Protein AF-A0AA37WVF9-F1 (afdb_monomer)

Structure (mmCIF, N/CA/C/O backbone):
data_AF-A0AA37WVF9-F1
#
_entry.id   AF-A0AA37WVF9-F1
#
loop_
_atom_site.group_PDB
_atom_site.id
_atom_site.type_symbol
_atom_site.label_atom_id
_atom_site.label_alt_id
_atom_site.label_comp_id
_atom_site.label_asym_id
_atom_site.label_entity_id
_atom_site.label_seq_id
_atom_site.pdbx_PDB_ins_code
_atom_site.Cartn_x
_atom_site.Cartn_y
_atom_site.Cartn_z
_atom_site.occupancy
_atom_site.B_iso_or_equiv
_atom_site.auth_seq_id
_atom_site.auth_comp_id
_atom_site.auth_asym_id
_atom_site.auth_atom_id
_atom_site.pdbx_PDB_model_num
ATOM 1 N N . MET A 1 1 ? 25.352 -48.822 4.981 1.00 40.19 1 MET A N 1
ATOM 2 C CA . MET A 1 1 ? 25.503 -47.671 4.063 1.00 40.19 1 MET A CA 1
ATOM 3 C C . MET A 1 1 ? 24.574 -46.568 4.542 1.00 40.19 1 MET A C 1
ATOM 5 O O . MET A 1 1 ? 23.382 -46.811 4.653 1.00 40.19 1 MET A O 1
ATOM 9 N N . ARG A 1 2 ? 25.125 -45.420 4.955 1.00 40.97 2 ARG A N 1
ATOM 10 C CA . ARG A 1 2 ? 24.356 -44.267 5.451 1.00 40.97 2 ARG A CA 1
ATOM 11 C C . ARG A 1 2 ? 23.764 -43.515 4.259 1.00 40.97 2 ARG A C 1
ATOM 13 O O . ARG A 1 2 ? 24.506 -43.124 3.364 1.00 40.97 2 ARG A O 1
ATOM 20 N N . LEU A 1 3 ? 22.448 -43.339 4.262 1.00 45.69 3 LEU A N 1
ATOM 21 C CA . LEU A 1 3 ? 21.698 -42.590 3.259 1.00 45.69 3 LEU A CA 1
ATOM 22 C C . LEU A 1 3 ? 21.791 -41.103 3.634 1.00 45.69 3 LEU A C 1
ATOM 24 O O . LEU A 1 3 ? 21.137 -40.648 4.568 1.00 45.69 3 LEU A O 1
ATOM 28 N N . VAL A 1 4 ? 22.697 -40.374 2.983 1.00 51.94 4 VAL A N 1
ATOM 29 C CA . VAL A 1 4 ? 22.854 -38.925 3.161 1.00 51.94 4 VAL A CA 1
ATOM 30 C C . VAL A 1 4 ? 21.801 -38.246 2.290 1.00 51.94 4 VAL A C 1
ATOM 32 O O . VAL A 1 4 ? 21.965 -38.139 1.080 1.00 51.94 4 VAL A O 1
ATOM 35 N N . ILE A 1 5 ? 20.688 -37.841 2.903 1.00 62.59 5 ILE A N 1
ATOM 36 C CA . ILE A 1 5 ? 19.663 -37.022 2.252 1.00 62.59 5 ILE A CA 1
ATOM 37 C C . ILE A 1 5 ? 20.197 -35.589 2.206 1.00 62.59 5 ILE A C 1
ATOM 39 O O . ILE A 1 5 ? 20.355 -34.932 3.233 1.00 62.59 5 ILE A O 1
ATOM 43 N N . THR A 1 6 ? 20.518 -35.124 1.005 1.00 53.84 6 THR A N 1
ATOM 44 C CA . THR A 1 6 ? 20.925 -33.749 0.721 1.00 53.84 6 THR A CA 1
ATOM 45 C C . THR A 1 6 ? 19.754 -32.801 0.963 1.00 53.84 6 THR A C 1
ATOM 47 O O . THR A 1 6 ? 18.806 -32.763 0.181 1.00 53.84 6 THR A O 1
ATOM 50 N N . VAL A 1 7 ? 19.823 -32.022 2.042 1.00 57.03 7 VAL A N 1
ATOM 51 C CA . VAL A 1 7 ? 18.958 -30.856 2.253 1.00 57.03 7 VAL A CA 1
ATOM 52 C C . VAL A 1 7 ? 19.439 -29.761 1.303 1.00 57.03 7 VAL A C 1
ATOM 54 O O . VAL A 1 7 ? 20.442 -29.099 1.560 1.00 57.03 7 VAL A O 1
ATOM 57 N N . ALA A 1 8 ? 18.758 -29.609 0.168 1.00 58.06 8 ALA A N 1
ATOM 58 C CA . ALA A 1 8 ? 18.957 -28.474 -0.721 1.00 58.06 8 ALA A CA 1
ATOM 59 C C . ALA A 1 8 ? 18.494 -27.204 0.007 1.00 58.06 8 ALA A C 1
ATOM 61 O O . ALA A 1 8 ? 17.303 -27.000 0.243 1.00 58.06 8 ALA A O 1
ATOM 62 N N . ALA A 1 9 ? 19.454 -26.378 0.417 1.00 57.41 9 ALA A N 1
ATOM 63 C CA . ALA A 1 9 ? 19.200 -25.090 1.035 1.00 57.41 9 ALA A CA 1
ATOM 64 C C . ALA A 1 9 ? 18.523 -24.153 0.019 1.00 57.41 9 ALA A C 1
ATOM 66 O O . ALA A 1 9 ? 19.165 -23.695 -0.926 1.00 57.41 9 ALA A O 1
ATOM 67 N N . LEU A 1 10 ? 17.238 -23.839 0.225 1.00 55.16 10 LEU A N 1
ATOM 68 C CA . LEU A 1 10 ? 16.629 -22.641 -0.355 1.00 55.16 10 LEU A CA 1
ATOM 69 C C . LEU A 1 10 ? 17.267 -21.424 0.325 1.00 55.16 10 LEU A C 1
ATOM 71 O O . LEU A 1 10 ? 16.796 -20.943 1.354 1.00 55.16 10 LEU A O 1
ATOM 75 N N . VAL A 1 11 ? 18.364 -20.931 -0.242 1.00 57.28 11 VAL A N 1
ATOM 76 C CA . VAL A 1 11 ? 18.855 -19.590 0.069 1.00 57.28 11 VAL A CA 1
ATOM 77 C C . VAL A 1 11 ? 17.954 -18.624 -0.689 1.00 57.28 11 VAL A C 1
ATOM 79 O O . VAL A 1 11 ? 18.158 -18.358 -1.870 1.00 57.28 11 VAL A O 1
ATOM 82 N N . ALA A 1 12 ? 16.907 -18.137 -0.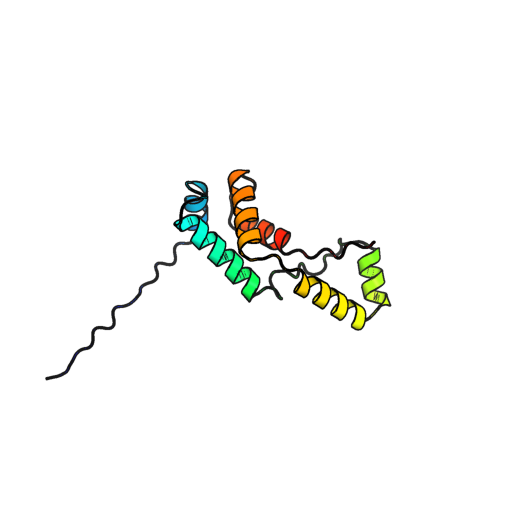027 1.00 57.66 12 ALA A N 1
ATOM 83 C CA . ALA A 1 12 ? 16.149 -17.002 -0.525 1.00 57.66 12 ALA A CA 1
ATOM 84 C C . ALA A 1 12 ? 17.078 -15.781 -0.493 1.00 57.66 12 ALA A C 1
ATOM 86 O O . ALA A 1 12 ? 17.367 -15.249 0.580 1.00 57.66 12 ALA A O 1
ATOM 87 N N . LEU A 1 13 ? 17.595 -15.361 -1.652 1.00 56.81 13 LEU A N 1
ATOM 88 C CA . LEU A 1 13 ? 18.284 -14.080 -1.769 1.00 56.81 13 LEU A CA 1
ATOM 89 C C . LEU A 1 13 ? 17.262 -12.978 -1.479 1.00 56.81 13 LEU A C 1
ATOM 91 O O . LEU A 1 13 ? 16.462 -12.611 -2.337 1.00 56.81 13 LEU A O 1
ATOM 95 N N . SER A 1 14 ? 17.267 -12.458 -0.254 1.00 54.44 14 SER A N 1
ATOM 96 C CA . SER A 1 14 ? 16.515 -11.259 0.089 1.00 54.44 14 SER A CA 1
ATOM 97 C C . SER A 1 14 ? 17.227 -10.061 -0.535 1.00 54.44 14 SER A C 1
ATOM 99 O O . SER A 1 14 ? 18.139 -9.488 0.066 1.00 54.44 14 SER A O 1
ATOM 101 N N . ALA A 1 15 ? 16.852 -9.709 -1.766 1.00 61.59 15 ALA A N 1
ATOM 102 C CA . ALA A 1 15 ? 17.246 -8.432 -2.346 1.00 61.59 15 ALA A CA 1
ATOM 103 C C . ALA A 1 15 ? 16.761 -7.293 -1.426 1.00 61.59 15 ALA A C 1
ATOM 105 O O . ALA A 1 15 ? 15.673 -7.400 -0.848 1.00 61.59 15 ALA A O 1
ATOM 106 N N . PRO A 1 16 ? 17.542 -6.210 -1.257 1.00 66.44 16 PRO A N 1
ATOM 107 C CA . PRO A 1 16 ? 17.081 -5.069 -0.482 1.00 66.44 16 PRO A CA 1
ATOM 108 C C . PRO A 1 16 ? 15.808 -4.518 -1.130 1.00 66.44 16 PRO A C 1
ATOM 110 O O . PRO A 1 16 ? 15.750 -4.354 -2.349 1.00 66.44 16 PRO A O 1
ATOM 113 N N . ALA A 1 17 ? 14.790 -4.227 -0.318 1.00 68.62 17 ALA A N 1
ATOM 114 C CA . ALA A 1 17 ? 13.465 -3.817 -0.793 1.00 68.62 17 ALA A CA 1
ATOM 115 C C . ALA A 1 17 ? 13.514 -2.616 -1.762 1.00 68.62 17 ALA A C 1
ATOM 117 O O . ALA A 1 17 ? 12.730 -2.535 -2.703 1.00 68.62 17 ALA A O 1
ATOM 118 N N . GLN A 1 18 ? 14.510 -1.741 -1.594 1.00 67.50 18 GLN A N 1
ATOM 119 C CA . GLN A 1 18 ? 14.754 -0.599 -2.471 1.00 67.50 18 GLN A CA 1
ATOM 120 C C . GLN A 1 18 ? 15.251 -0.987 -3.874 1.00 67.50 18 GLN A C 1
ATOM 122 O O . GLN A 1 18 ? 14.860 -0.354 -4.849 1.00 67.50 18 GLN A O 1
ATOM 127 N N . ALA A 1 19 ? 16.057 -2.046 -4.003 1.00 72.56 19 ALA A N 1
ATOM 128 C CA . ALA A 1 19 ? 16.466 -2.561 -5.312 1.00 72.56 19 ALA A CA 1
ATOM 129 C C . ALA A 1 19 ? 15.295 -3.230 -6.045 1.00 72.56 19 ALA A C 1
ATOM 131 O O . ALA A 1 19 ? 15.208 -3.159 -7.266 1.00 72.56 19 ALA A O 1
ATOM 132 N N . GLN A 1 20 ? 14.368 -3.841 -5.303 1.00 77.44 20 GLN A N 1
ATOM 133 C CA . GLN A 1 20 ? 13.173 -4.441 -5.893 1.00 77.44 20 GLN A CA 1
ATOM 134 C C . GLN A 1 20 ? 12.227 -3.382 -6.463 1.00 77.44 20 GLN A C 1
ATOM 136 O O . GLN A 1 20 ? 11.722 -3.577 -7.561 1.00 77.44 20 GLN A O 1
ATOM 141 N N . LEU A 1 21 ? 12.040 -2.248 -5.776 1.00 81.75 21 LEU A N 1
ATOM 142 C CA . LEU A 1 21 ? 11.220 -1.148 -6.294 1.00 81.75 21 LEU A CA 1
ATOM 143 C C . LEU A 1 21 ? 11.835 -0.493 -7.541 1.00 81.75 21 LEU A C 1
ATOM 145 O O . LEU A 1 21 ? 11.106 -0.171 -8.474 1.00 81.75 21 LEU A O 1
ATOM 149 N N . LEU A 1 22 ? 13.164 -0.341 -7.577 1.00 81.12 22 LEU A N 1
ATOM 150 C CA . LEU A 1 22 ? 13.877 0.168 -8.755 1.00 81.12 22 LEU A CA 1
ATOM 151 C C . LEU A 1 22 ? 13.688 -0.740 -9.978 1.00 81.12 22 LEU A C 1
ATOM 153 O O . LEU A 1 22 ? 13.415 -0.243 -11.059 1.00 81.12 22 LEU A O 1
ATOM 157 N N . HIS A 1 23 ? 13.751 -2.062 -9.810 1.00 80.94 23 HIS A N 1
ATOM 158 C CA . HIS A 1 23 ? 13.414 -2.987 -10.898 1.00 80.94 23 HIS A CA 1
ATOM 159 C C . HIS A 1 23 ? 11.914 -3.004 -11.225 1.00 80.94 23 HIS A C 1
ATOM 161 O O . HIS A 1 23 ? 11.528 -3.223 -12.370 1.00 80.94 23 HIS A O 1
ATOM 167 N N . CYS A 1 24 ? 11.054 -2.750 -10.236 1.00 84.94 24 CYS A N 1
ATOM 168 C CA . CYS A 1 24 ? 9.610 -2.639 -10.436 1.00 84.94 24 CYS A CA 1
ATOM 169 C C . CYS A 1 24 ? 9.260 -1.474 -11.372 1.00 84.94 24 CYS A C 1
ATOM 171 O O . CYS A 1 24 ? 8.373 -1.604 -12.206 1.00 84.94 24 CYS A O 1
ATOM 173 N N . SER A 1 25 ? 9.949 -0.335 -11.248 1.00 83.44 25 SER A N 1
ATOM 174 C CA . 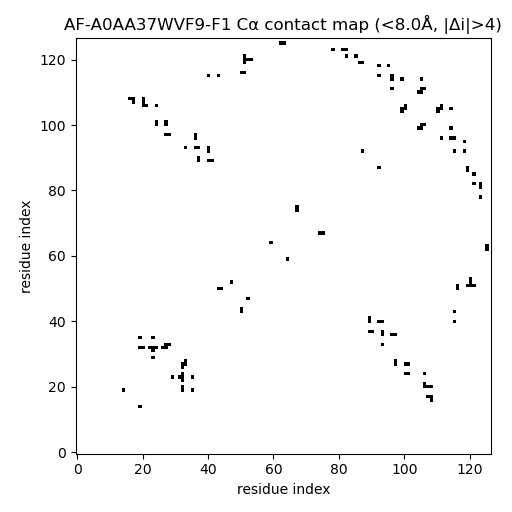SER A 1 25 ? 9.672 0.849 -12.068 1.00 83.44 25 SER A CA 1
ATOM 175 C C . SER A 1 25 ? 10.158 0.723 -13.518 1.00 83.44 25 SER A C 1
ATOM 177 O O . SER A 1 25 ? 9.676 1.466 -14.373 1.00 83.44 25 SER A O 1
ATOM 179 N N . GLU A 1 26 ? 11.051 -0.229 -13.817 1.00 87.62 26 GLU A N 1
ATOM 180 C CA . GLU A 1 26 ? 11.496 -0.552 -15.182 1.00 87.62 26 GLU A CA 1
ATOM 181 C C . GLU A 1 26 ? 10.421 -1.311 -15.978 1.00 87.62 26 GLU A C 1
ATOM 183 O O . GLU A 1 26 ? 10.185 -0.998 -17.145 1.00 87.62 26 GLU A O 1
ATOM 188 N N . ASP A 1 27 ? 9.743 -2.278 -15.347 1.00 90.44 27 ASP A N 1
ATOM 189 C CA . ASP A 1 27 ? 8.626 -3.029 -15.933 1.00 90.44 27 ASP A CA 1
ATOM 190 C C . ASP A 1 27 ? 7.524 -3.290 -14.893 1.00 90.44 27 ASP A C 1
ATOM 192 O O . ASP A 1 27 ? 7.447 -4.352 -14.267 1.00 90.44 27 ASP A O 1
ATOM 196 N N . VAL A 1 28 ? 6.635 -2.304 -14.731 1.00 89.81 28 VAL A N 1
ATOM 197 C CA . VAL A 1 28 ? 5.589 -2.323 -13.691 1.00 89.81 28 VAL A CA 1
ATOM 198 C C . VAL A 1 28 ? 4.574 -3.457 -13.898 1.00 89.81 28 VAL A C 1
ATOM 200 O O . VAL A 1 28 ? 4.002 -3.991 -12.946 1.00 89.81 28 VAL A O 1
ATOM 203 N N . LYS A 1 29 ? 4.344 -3.853 -15.156 1.00 89.69 29 LYS A N 1
ATOM 204 C CA . LYS A 1 29 ? 3.420 -4.943 -15.514 1.00 89.69 29 LYS A CA 1
ATOM 205 C C . LYS A 1 29 ? 4.116 -6.303 -15.593 1.00 89.69 29 LYS A C 1
ATOM 207 O O . LYS A 1 29 ? 3.442 -7.317 -15.772 1.00 89.69 29 LYS A O 1
ATOM 212 N N . GLY A 1 30 ? 5.437 -6.333 -15.438 1.00 90.25 30 GLY A N 1
ATOM 213 C CA . GLY A 1 30 ? 6.225 -7.550 -15.383 1.00 90.25 30 GLY A CA 1
ATOM 214 C C . GLY A 1 30 ? 5.848 -8.415 -14.184 1.00 90.25 30 GLY A C 1
ATOM 215 O O . GLY A 1 30 ? 5.521 -7.921 -13.101 1.00 90.25 30 GLY A O 1
ATOM 216 N N . SER A 1 31 ? 5.944 -9.734 -14.355 1.00 89.38 31 SER A N 1
ATOM 217 C CA . SER A 1 31 ? 5.586 -10.711 -13.315 1.00 89.38 31 SER A CA 1
ATOM 218 C C . SER A 1 31 ? 6.370 -10.521 -12.013 1.00 89.38 31 SER A C 1
ATOM 220 O O . SER A 1 31 ? 5.843 -10.775 -10.93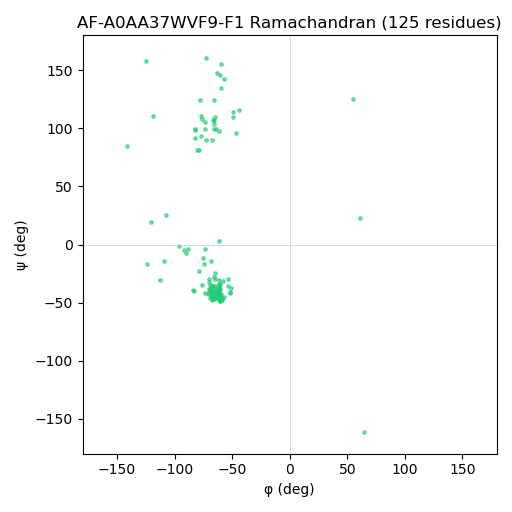3 1.00 89.38 31 SER A O 1
ATOM 222 N N . VAL A 1 32 ? 7.610 -10.034 -12.100 1.00 88.50 32 VAL A N 1
ATOM 223 C CA . VAL A 1 32 ? 8.463 -9.754 -10.937 1.00 88.50 32 VAL A CA 1
ATOM 224 C C . VAL A 1 32 ? 7.930 -8.570 -10.126 1.00 88.50 32 VAL A C 1
ATOM 226 O O . VAL A 1 32 ? 7.841 -8.667 -8.903 1.00 88.50 32 VAL A O 1
ATOM 229 N N . CYS A 1 33 ? 7.547 -7.475 -10.790 1.00 91.62 33 CYS A N 1
ATOM 230 C CA . CYS A 1 33 ? 6.996 -6.298 -10.118 1.00 91.62 33 CYS A CA 1
ATOM 231 C C . CYS A 1 33 ? 5.630 -6.611 -9.501 1.00 91.62 33 CYS A C 1
ATOM 233 O O . CYS A 1 33 ? 5.398 -6.311 -8.332 1.00 91.62 33 CYS A O 1
ATOM 235 N N . GLN A 1 34 ? 4.764 -7.306 -10.242 1.00 93.62 34 GLN A N 1
ATOM 236 C CA . GLN A 1 34 ? 3.454 -7.728 -9.747 1.00 93.62 34 GLN A CA 1
ATOM 237 C C . GLN A 1 34 ? 3.578 -8.620 -8.505 1.00 93.62 34 GLN A C 1
ATOM 239 O O . GLN A 1 34 ? 2.976 -8.314 -7.480 1.00 93.62 34 GLN A O 1
ATOM 244 N N . ALA A 1 35 ? 4.457 -9.629 -8.521 1.00 91.75 35 ALA A N 1
ATOM 245 C CA . ALA A 1 35 ? 4.702 -10.474 -7.349 1.00 91.75 35 ALA A CA 1
ATOM 246 C C . ALA A 1 35 ? 5.253 -9.684 -6.144 1.00 91.75 35 ALA A C 1
ATOM 248 O O . ALA A 1 35 ? 4.929 -9.977 -4.989 1.00 91.75 35 ALA A O 1
ATOM 249 N N . TYR A 1 36 ? 6.080 -8.663 -6.388 1.00 91.69 36 TYR A N 1
ATOM 250 C CA . TYR A 1 36 ? 6.564 -7.770 -5.337 1.00 91.69 36 TYR A CA 1
ATOM 251 C C . TYR A 1 36 ? 5.427 -6.924 -4.736 1.00 91.69 36 TYR A C 1
ATOM 253 O O . TYR A 1 36 ? 5.291 -6.879 -3.510 1.00 91.69 36 TYR A O 1
ATOM 261 N N . LEU A 1 37 ? 4.579 -6.307 -5.566 1.00 93.25 37 LEU A N 1
ATOM 262 C CA . LEU A 1 37 ? 3.422 -5.523 -5.116 1.00 93.25 37 LEU A CA 1
ATOM 263 C C . LEU A 1 37 ? 2.400 -6.393 -4.376 1.00 93.25 37 LEU A C 1
ATOM 265 O O . LEU A 1 37 ? 1.939 -6.011 -3.300 1.00 93.25 37 LEU A O 1
ATOM 269 N N . GLU A 1 38 ? 2.115 -7.590 -4.885 1.00 94.12 38 GLU A N 1
ATOM 270 C CA . GLU A 1 38 ? 1.291 -8.596 -4.212 1.00 94.12 38 GLU A CA 1
ATOM 271 C C . GLU A 1 38 ? 1.856 -8.944 -2.833 1.00 94.12 38 GLU A C 1
ATOM 273 O O . GLU A 1 38 ? 1.116 -8.962 -1.850 1.00 94.12 38 GLU A O 1
ATOM 278 N N . GLY A 1 39 ? 3.172 -9.150 -2.722 1.00 91.44 39 GLY A N 1
ATOM 279 C CA . GLY A 1 39 ? 3.839 -9.400 -1.445 1.00 91.44 39 GLY A CA 1
ATOM 280 C C . GLY A 1 39 ? 3.696 -8.238 -0.457 1.00 91.44 39 GLY A C 1
ATOM 281 O O . GLY 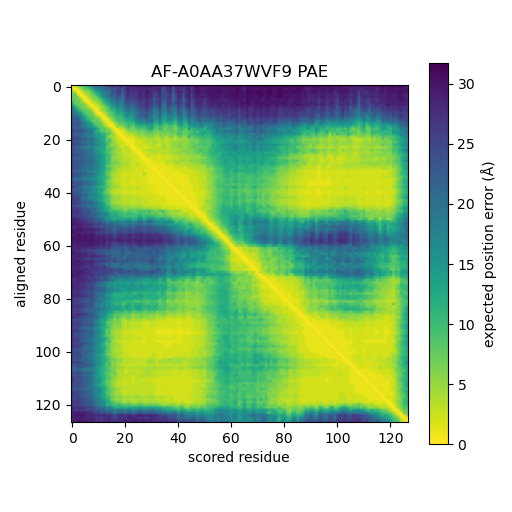A 1 39 ? 3.433 -8.458 0.730 1.00 91.44 39 GLY A O 1
ATOM 282 N N . LYS A 1 40 ? 3.810 -6.992 -0.931 1.00 92.50 40 LYS A N 1
ATOM 283 C CA . LYS A 1 40 ? 3.611 -5.786 -0.108 1.00 92.50 40 LYS A CA 1
ATOM 284 C C . LYS A 1 40 ? 2.171 -5.657 0.369 1.00 92.50 40 LYS A C 1
ATOM 286 O O . LYS A 1 40 ? 1.942 -5.444 1.561 1.00 92.50 40 LYS A O 1
ATOM 291 N N . VAL A 1 41 ? 1.211 -5.835 -0.534 1.00 93.06 41 VAL A N 1
ATOM 292 C CA . VAL A 1 41 ? -0.223 -5.811 -0.229 1.00 93.06 41 VAL A CA 1
ATOM 293 C C . VAL A 1 41 ? -0.579 -6.924 0.755 1.00 93.06 41 VAL A C 1
ATOM 295 O O . VAL A 1 41 ? -1.202 -6.654 1.781 1.00 93.06 41 VAL A O 1
ATOM 298 N N . ALA A 1 42 ? -0.127 -8.154 0.513 1.00 91.88 42 ALA A N 1
ATOM 299 C CA . ALA A 1 42 ? -0.356 -9.288 1.403 1.00 91.88 42 ALA A CA 1
ATOM 300 C C . ALA A 1 42 ? 0.229 -9.039 2.801 1.00 91.88 42 ALA A C 1
ATOM 302 O O . ALA A 1 42 ? -0.442 -9.286 3.805 1.00 91.88 42 ALA A O 1
ATOM 303 N N . GLY A 1 43 ? 1.441 -8.482 2.883 1.00 89.38 43 GLY A N 1
ATOM 304 C CA . GLY A 1 43 ? 2.052 -8.076 4.147 1.00 89.38 43 GLY A CA 1
ATOM 305 C C . GLY A 1 43 ? 1.234 -7.008 4.879 1.00 89.38 43 GLY A C 1
ATOM 306 O O . GLY A 1 43 ? 0.960 -7.142 6.073 1.00 89.38 43 GLY A O 1
ATOM 307 N N . ALA A 1 44 ? 0.786 -5.970 4.175 1.00 88.44 44 ALA A N 1
ATOM 308 C CA . ALA A 1 44 ? -0.037 -4.917 4.766 1.00 88.44 44 ALA A CA 1
ATOM 309 C C . ALA A 1 44 ? -1.392 -5.440 5.262 1.00 88.44 44 ALA A C 1
ATOM 311 O O . ALA A 1 44 ? -1.824 -5.069 6.354 1.00 88.44 44 ALA A O 1
ATOM 312 N N . LEU A 1 45 ? -2.032 -6.341 4.514 1.00 88.06 45 LEU A N 1
ATOM 313 C CA . LEU A 1 45 ? -3.288 -6.983 4.905 1.00 88.06 45 LEU A CA 1
ATOM 314 C C . LEU A 1 45 ? -3.109 -7.916 6.108 1.00 88.06 45 LEU A C 1
ATOM 316 O O . LEU A 1 45 ? -3.929 -7.886 7.028 1.00 88.06 45 LEU A O 1
ATOM 320 N N . ALA A 1 46 ? -2.017 -8.685 6.156 1.00 87.81 46 ALA A N 1
ATOM 321 C CA . ALA A 1 46 ? -1.684 -9.541 7.295 1.00 87.81 46 ALA A CA 1
ATOM 322 C C . ALA A 1 46 ? -1.494 -8.733 8.590 1.00 87.81 46 ALA A C 1
ATOM 324 O O . ALA A 1 46 ? -1.868 -9.182 9.673 1.00 87.81 46 ALA A O 1
ATOM 325 N N . TYR A 1 47 ? -0.971 -7.508 8.479 1.00 82.12 47 TYR A N 1
ATOM 326 C CA . TYR A 1 47 ? -0.775 -6.591 9.601 1.00 82.12 47 TYR A CA 1
ATOM 327 C C . TYR A 1 47 ? -1.761 -5.419 9.609 1.00 82.12 47 TYR A C 1
ATOM 329 O O . TYR A 1 47 ? -1.461 -4.383 10.207 1.00 82.12 47 TYR A O 1
ATOM 337 N N . LYS A 1 48 ? -2.949 -5.564 9.008 1.00 74.44 48 LYS A N 1
ATOM 338 C CA . LYS A 1 48 ? -3.919 -4.469 8.812 1.00 74.44 48 LYS A CA 1
ATOM 339 C C . LYS A 1 48 ? -4.236 -3.672 10.081 1.00 74.44 48 LYS A C 1
ATOM 341 O O . LYS A 1 48 ? -4.296 -2.445 10.044 1.00 74.44 48 LYS A O 1
ATOM 346 N N . ASP A 1 49 ? -4.319 -4.347 11.230 1.00 69.56 49 ASP A N 1
ATOM 347 C CA . ASP A 1 49 ? -4.617 -3.730 12.530 1.00 69.56 49 ASP A CA 1
ATOM 348 C C . ASP A 1 49 ? -3.498 -2.817 13.051 1.00 69.56 49 ASP A C 1
ATOM 350 O O . ASP A 1 49 ? -3.709 -2.066 14.008 1.00 69.56 49 ASP A O 1
ATOM 354 N N . LYS A 1 50 ? -2.304 -2.903 12.458 1.00 66.88 50 LYS A N 1
ATOM 355 C CA . LYS A 1 50 ? -1.126 -2.073 12.738 1.00 66.88 50 LYS A CA 1
ATOM 356 C C . LYS A 1 50 ? -0.772 -1.165 11.557 1.00 66.88 50 LYS A C 1
ATOM 358 O O . LYS A 1 50 ? -0.252 -0.079 11.783 1.00 66.88 50 LYS A O 1
ATOM 363 N N . PHE A 1 51 ? -1.060 -1.595 10.328 1.00 64.06 51 PHE A N 1
ATOM 364 C CA . PHE A 1 51 ? -0.684 -0.912 9.089 1.00 64.06 51 PHE A CA 1
ATOM 365 C C . PHE A 1 51 ? -1.664 0.210 8.710 1.00 64.06 51 PHE A C 1
ATOM 367 O O . PHE A 1 51 ? -1.224 1.286 8.319 1.00 64.06 51 PHE A O 1
ATOM 374 N N . GLY A 1 52 ? -2.975 -0.011 8.889 1.00 55.34 52 GLY A N 1
ATOM 375 C CA . GLY A 1 52 ? -4.041 0.953 8.561 1.00 55.34 52 GLY A CA 1
ATOM 376 C C . GLY A 1 52 ? -4.411 1.905 9.702 1.00 55.34 52 GLY A C 1
ATOM 377 O O . GLY A 1 52 ? -5.155 2.863 9.514 1.00 55.34 52 GLY A O 1
ATOM 378 N N . LYS A 1 53 ? -3.869 1.692 10.906 1.00 54.00 53 LYS A N 1
ATOM 379 C CA . LYS A 1 53 ? -3.973 2.681 11.978 1.00 54.00 53 LYS A CA 1
ATOM 380 C C . LYS A 1 53 ? -2.937 3.768 11.723 1.00 54.00 53 LYS A C 1
ATOM 382 O O . LYS A 1 53 ? -1.903 3.795 12.391 1.00 54.00 53 LYS A O 1
ATOM 387 N N . LYS A 1 54 ? -3.240 4.738 10.848 1.00 51.06 54 LYS A N 1
ATOM 388 C CA . LYS A 1 54 ? -2.798 6.101 11.169 1.00 51.06 54 LYS A CA 1
ATOM 389 C C . LYS A 1 54 ? -3.268 6.303 12.604 1.00 51.06 54 LYS A C 1
ATOM 391 O O . LYS A 1 54 ? -4.469 6.202 12.866 1.00 51.06 54 LYS A O 1
ATOM 396 N N . LYS A 1 55 ? -2.338 6.441 13.564 1.00 45.91 55 LYS A N 1
ATOM 397 C CA . LYS A 1 55 ? -2.693 6.954 14.895 1.00 45.91 55 LYS A CA 1
ATOM 398 C C . LYS A 1 55 ? -3.596 8.121 14.584 1.00 45.91 55 LYS A C 1
ATOM 400 O O . LYS A 1 55 ? -3.103 8.967 13.856 1.00 45.91 55 LYS A O 1
ATOM 405 N N . ALA A 1 56 ? -4.874 8.052 14.973 1.00 47.47 56 ALA A N 1
ATOM 406 C CA . ALA A 1 56 ? -5.887 9.022 14.582 1.00 47.47 56 ALA A CA 1
ATOM 407 C C . ALA A 1 56 ? -5.275 10.395 14.794 1.00 47.47 56 ALA A C 1
ATOM 409 O O . ALA A 1 56 ? -5.134 10.836 15.939 1.00 47.47 56 ALA A O 1
ATOM 410 N N . ASP A 1 57 ? -4.738 10.954 13.712 1.00 41.38 57 ASP A N 1
ATOM 411 C CA . ASP A 1 57 ? -3.783 12.020 13.894 1.00 41.38 57 ASP A CA 1
ATOM 412 C C . ASP A 1 57 ? -4.615 13.196 14.345 1.00 41.38 57 ASP A C 1
ATOM 414 O O . ASP A 1 57 ? -5.852 13.227 14.199 1.00 41.38 57 ASP A O 1
ATOM 418 N N . ALA A 1 58 ? -3.970 14.173 14.948 1.00 43.22 58 ALA A N 1
ATOM 419 C CA . ALA A 1 58 ? -4.694 15.290 15.495 1.00 43.22 58 ALA A CA 1
ATOM 420 C C . ALA A 1 58 ? -5.488 16.122 14.448 1.00 43.22 58 ALA A C 1
ATOM 422 O O . ALA A 1 58 ? -6.184 17.066 14.816 1.00 43.22 58 ALA A O 1
ATOM 423 N N . SER A 1 59 ? -5.477 15.696 13.179 1.00 44.75 59 SER A N 1
ATOM 424 C CA . SER A 1 59 ? -6.017 16.350 11.996 1.00 44.75 59 SER A CA 1
ATOM 425 C C . SER A 1 59 ? -7.267 15.728 11.353 1.00 44.75 59 SER A C 1
ATOM 427 O O . SER A 1 59 ? -7.886 16.413 10.544 1.00 44.75 59 SER A O 1
ATOM 429 N N . THR A 1 60 ? -7.696 14.494 11.668 1.00 52.81 60 THR A N 1
ATOM 430 C CA . THR A 1 60 ? -8.941 13.949 11.067 1.00 52.81 60 THR A CA 1
ATOM 431 C C . THR A 1 60 ? -10.167 14.482 11.803 1.00 52.81 60 THR A C 1
ATOM 433 O O . THR A 1 60 ? -10.705 13.845 12.699 1.00 52.81 60 THR A O 1
ATOM 436 N N . ASP A 1 61 ? -10.532 15.704 11.428 1.00 57.69 61 ASP A N 1
ATOM 437 C CA . ASP A 1 61 ? -11.764 16.441 11.701 1.00 57.69 61 ASP A CA 1
ATOM 438 C C . ASP A 1 61 ? -12.169 16.612 13.182 1.00 57.69 61 ASP A C 1
ATOM 440 O O . ASP A 1 61 ? -12.317 15.658 13.956 1.00 57.69 61 ASP A O 1
ATOM 444 N N . PHE A 1 62 ? -12.386 17.859 13.612 1.00 62.28 62 PHE A N 1
ATOM 445 C CA . PHE A 1 62 ? -12.793 18.175 14.992 1.00 62.28 62 PHE A CA 1
ATOM 446 C C . PHE A 1 62 ? -14.041 17.374 15.399 1.00 62.28 62 PHE A C 1
ATOM 448 O O . PHE A 1 62 ? -14.134 16.883 16.526 1.00 62.28 62 PHE A O 1
ATOM 455 N N . SER A 1 63 ? -14.940 17.156 14.439 1.00 61.72 63 SER A N 1
ATOM 456 C CA . SER A 1 63 ? -16.157 16.360 14.566 1.00 61.72 63 SER A CA 1
ATOM 457 C C . SER A 1 63 ? -15.879 14.902 14.929 1.00 61.72 63 SER A C 1
ATOM 459 O O . SER A 1 63 ? -16.450 14.403 15.894 1.00 61.72 63 SER A O 1
ATOM 461 N N . ASN A 1 64 ? -14.954 14.220 14.247 1.00 61.25 64 ASN A N 1
ATOM 462 C CA . ASN A 1 64 ? -14.629 12.816 14.535 1.00 61.25 64 ASN A CA 1
ATOM 463 C C . ASN A 1 64 ? -13.953 12.648 15.902 1.00 61.25 64 ASN A C 1
ATOM 465 O O . ASN A 1 64 ? -14.223 11.693 16.639 1.00 61.25 64 ASN A O 1
ATOM 469 N N . ARG A 1 65 ? -13.120 13.617 16.285 1.00 65.88 65 ARG A N 1
ATOM 470 C CA . ARG A 1 65 ? -12.470 13.663 17.599 1.00 65.88 65 ARG A CA 1
ATOM 471 C C . ARG A 1 65 ? -13.481 13.902 18.722 1.00 65.88 65 ARG A C 1
ATOM 473 O O . ARG A 1 65 ? -13.474 13.175 19.715 1.00 65.88 65 ARG A O 1
ATOM 480 N N . ALA A 1 66 ? -14.382 14.867 18.544 1.00 70.00 66 ALA A N 1
ATOM 481 C CA . ALA A 1 66 ? -15.454 15.164 19.489 1.00 70.00 66 ALA A CA 1
ATOM 482 C C . ALA A 1 66 ? -16.441 13.994 19.613 1.00 70.00 66 ALA A C 1
ATOM 484 O O . ALA A 1 66 ? -16.841 13.632 20.720 1.00 70.00 66 ALA A O 1
ATOM 485 N N . LEU A 1 67 ? -16.789 13.358 18.493 1.00 65.44 67 LEU A N 1
ATOM 486 C CA . LEU A 1 67 ? -17.672 12.199 18.450 1.00 65.44 67 LEU A CA 1
ATOM 487 C C . LEU A 1 67 ? -17.033 10.988 19.140 1.00 65.44 67 LEU A C 1
ATOM 489 O O . LEU A 1 67 ? -17.688 10.355 19.957 1.00 65.44 67 LEU A O 1
ATOM 493 N N . SER A 1 68 ? -15.742 10.714 18.923 1.00 66.19 68 SER A N 1
ATOM 494 C CA . SER A 1 68 ? -15.000 9.666 19.646 1.00 66.19 68 SER A CA 1
ATOM 495 C C . SER A 1 68 ? -14.960 9.909 21.161 1.00 66.19 68 SER A C 1
ATOM 497 O O . SER A 1 68 ? -15.092 8.965 21.944 1.00 66.19 68 SER A O 1
ATOM 49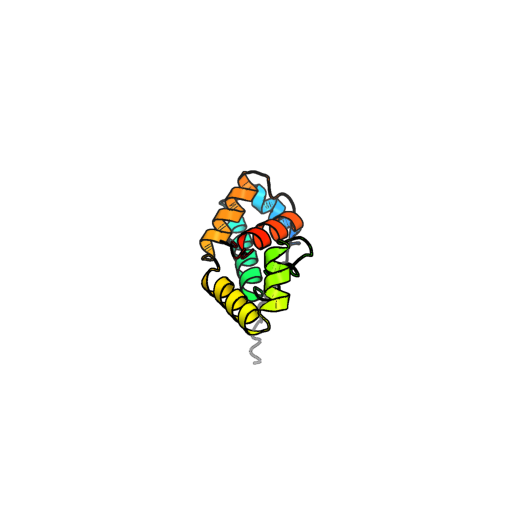9 N N . TYR A 1 69 ? -14.826 11.172 21.584 1.00 68.75 69 TYR A N 1
ATOM 500 C CA . TYR A 1 69 ? -14.822 11.549 23.000 1.00 68.75 69 TYR A CA 1
ATOM 501 C C . TYR A 1 69 ? -16.203 11.384 23.653 1.00 68.75 69 TYR A C 1
ATOM 503 O O . TYR A 1 69 ? -16.299 10.940 24.793 1.00 68.75 69 TYR A O 1
ATOM 511 N N . ARG A 1 70 ? -17.280 11.703 22.923 1.00 69.44 70 ARG A N 1
ATOM 512 C CA . ARG A 1 70 ? -18.665 11.640 23.426 1.00 69.44 70 ARG A CA 1
ATOM 513 C C . ARG A 1 70 ? -19.292 10.251 23.325 1.00 69.44 70 ARG A C 1
ATOM 515 O O . ARG A 1 70 ? -20.026 9.842 24.215 1.00 69.44 70 ARG A O 1
ATOM 522 N N . ALA A 1 71 ? -19.031 9.530 22.242 1.00 70.00 71 ALA A N 1
ATOM 523 C CA . ALA A 1 71 ? -19.748 8.305 21.896 1.00 70.00 71 ALA A CA 1
ATOM 524 C C . ALA A 1 71 ? -19.134 7.029 22.514 1.00 70.00 71 ALA A C 1
ATOM 526 O O . ALA A 1 71 ? -19.694 5.936 22.394 1.00 70.00 71 ALA A O 1
ATOM 527 N N . GLY A 1 72 ? -18.000 7.159 23.213 1.00 73.19 72 GLY A N 1
ATOM 528 C CA . GLY A 1 72 ? -17.408 6.095 24.022 1.00 73.19 72 GL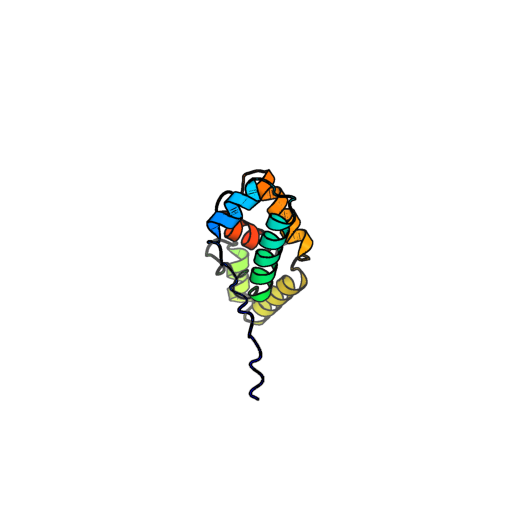Y A CA 1
ATOM 529 C C . GLY A 1 72 ? -16.938 4.871 23.223 1.00 73.19 72 GLY A C 1
ATOM 530 O O . GLY A 1 72 ? -16.718 4.913 22.011 1.00 73.19 72 GLY A O 1
ATOM 531 N N . ASN A 1 73 ? -16.758 3.740 23.913 1.00 75.31 73 ASN A N 1
ATOM 532 C CA . ASN A 1 73 ? -16.151 2.531 23.333 1.00 75.31 73 ASN A CA 1
ATOM 533 C C . ASN A 1 73 ? -16.982 1.884 22.213 1.00 75.31 73 ASN A C 1
ATOM 535 O O . ASN A 1 73 ? -16.410 1.272 21.314 1.00 75.31 73 ASN A O 1
ATOM 539 N N . ARG A 1 74 ? -18.311 2.044 22.225 1.00 72.81 74 ARG A N 1
ATOM 540 C CA . ARG A 1 74 ? -19.200 1.460 21.204 1.00 72.81 74 ARG A CA 1
ATOM 541 C C . ARG A 1 74 ? -19.003 2.110 19.839 1.00 72.81 74 ARG A C 1
ATOM 543 O O . ARG A 1 74 ? -19.004 1.418 18.829 1.00 72.81 74 ARG A O 1
ATOM 550 N N . PHE A 1 75 ? -18.766 3.420 19.807 1.00 72.88 75 PHE A N 1
ATOM 551 C CA . PHE A 1 75 ? -18.480 4.128 18.563 1.00 72.88 75 PHE A CA 1
ATOM 552 C C . PHE A 1 75 ? -17.135 3.719 17.967 1.00 72.88 75 PHE A C 1
ATOM 554 O O . PHE A 1 75 ? -17.030 3.501 16.763 1.00 72.88 75 PHE A O 1
ATOM 561 N N . LYS A 1 76 ? -16.119 3.543 18.820 1.00 70.31 76 LYS A N 1
ATOM 562 C CA . LYS A 1 76 ? -14.808 3.036 18.399 1.00 70.31 76 LYS A CA 1
ATOM 563 C C . LYS A 1 76 ? -14.920 1.636 17.790 1.00 70.31 76 LYS A C 1
ATOM 565 O O . LYS A 1 76 ? -14.351 1.413 16.728 1.00 70.31 76 LYS A O 1
ATOM 570 N N . GLN A 1 77 ? -15.685 0.738 18.415 1.00 71.69 77 GLN A N 1
ATOM 571 C CA . GLN A 1 77 ? -15.928 -0.613 17.892 1.00 71.69 77 GLN A CA 1
ATOM 572 C C . GLN A 1 77 ? -16.704 -0.588 16.570 1.00 71.69 77 GLN A C 1
ATOM 574 O O . GLN A 1 77 ? -16.277 -1.216 15.610 1.00 71.69 77 GLN A O 1
ATOM 579 N N . ALA A 1 78 ? -17.779 0.199 16.475 1.00 73.31 78 ALA A N 1
ATOM 580 C CA . ALA A 1 78 ? -18.551 0.327 15.239 1.00 73.31 78 ALA A CA 1
ATOM 581 C C . ALA A 1 78 ? -17.716 0.904 14.085 1.00 73.31 78 ALA A C 1
ATOM 583 O O . ALA A 1 78 ? -17.855 0.465 12.950 1.00 73.31 78 ALA A O 1
ATOM 584 N N . ASN A 1 79 ? -16.826 1.862 14.365 1.00 71.62 79 ASN A N 1
ATOM 585 C CA . ASN A 1 79 ? -15.929 2.413 13.352 1.00 71.62 79 ASN A CA 1
ATOM 586 C C . ASN A 1 79 ? -14.858 1.402 12.919 1.00 71.62 79 ASN A C 1
ATOM 588 O O . ASN A 1 79 ? -14.569 1.278 11.737 1.00 71.62 79 ASN A O 1
ATOM 592 N N . GLN A 1 80 ? -14.293 0.652 13.868 1.00 72.94 80 GLN A N 1
ATOM 593 C CA . GLN A 1 80 ? -13.361 -0.433 13.555 1.00 72.94 80 GLN A CA 1
ATOM 594 C C . GLN A 1 80 ? -14.020 -1.485 12.666 1.00 72.94 80 GLN A C 1
ATOM 596 O O . GLN A 1 80 ? -13.439 -1.864 11.655 1.00 72.94 80 GLN A O 1
ATOM 601 N N . GLN A 1 81 ? -15.238 -1.902 13.006 1.00 75.25 81 GLN A N 1
ATOM 602 C CA . GLN A 1 81 ? -15.985 -2.883 12.229 1.00 75.25 81 GLN A CA 1
ATOM 603 C C . GLN A 1 81 ? -16.342 -2.350 10.836 1.00 75.25 81 GLN A C 1
ATOM 605 O O . GLN A 1 81 ? -16.038 -3.001 9.844 1.00 75.25 81 GLN A O 1
ATOM 610 N N . TYR A 1 82 ? -16.832 -1.108 10.746 1.00 76.56 82 TYR A N 1
ATOM 611 C CA . TYR A 1 82 ? -17.086 -0.426 9.472 1.00 76.56 82 TYR A CA 1
ATOM 612 C C . TYR A 1 82 ? -15.867 -0.442 8.538 1.00 76.56 82 TYR A C 1
ATOM 614 O O . TYR A 1 82 ? -15.999 -0.674 7.339 1.00 76.56 82 TYR A O 1
ATOM 622 N N . CYS A 1 83 ? -14.675 -0.213 9.088 1.00 75.44 83 CYS A N 1
ATOM 623 C CA . CYS A 1 83 ? -13.441 -0.223 8.315 1.00 75.44 83 CYS A CA 1
ATOM 624 C C . CYS A 1 83 ? -12.965 -1.630 7.955 1.00 75.44 83 CYS A C 1
ATOM 626 O O . CYS A 1 83 ? -12.421 -1.826 6.872 1.00 75.44 83 CYS A O 1
ATOM 628 N N . GLN A 1 84 ? -13.172 -2.614 8.831 1.00 76.06 84 GLN A N 1
ATOM 629 C CA . GLN A 1 84 ? -12.838 -4.008 8.538 1.00 76.06 84 GLN A CA 1
ATOM 630 C C . GLN A 1 84 ? -13.688 -4.576 7.399 1.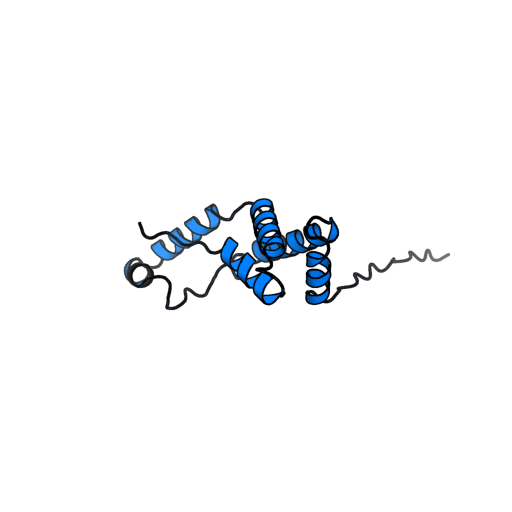00 76.06 84 GLN A C 1
ATOM 632 O O . GLN A 1 84 ? -13.155 -5.318 6.577 1.00 76.06 84 GLN A O 1
ATOM 637 N N . ASP A 1 85 ? -14.956 -4.174 7.313 1.00 77.69 85 ASP A N 1
ATOM 638 C CA . ASP A 1 85 ? -15.895 -4.639 6.287 1.00 77.69 85 ASP A CA 1
ATOM 639 C C . ASP A 1 85 ? -15.651 -4.001 4.905 1.00 77.69 85 ASP A C 1
ATOM 641 O O . ASP A 1 85 ? -16.222 -4.440 3.908 1.00 77.69 85 ASP A O 1
ATOM 645 N N . ARG A 1 86 ? -14.813 -2.956 4.823 1.00 77.06 86 ARG A N 1
ATOM 646 C CA . ARG A 1 86 ? -14.577 -2.171 3.596 1.00 77.06 86 ARG A CA 1
ATOM 647 C C . ARG A 1 86 ? -13.130 -2.172 3.116 1.00 77.06 86 ARG A C 1
ATOM 649 O O . ARG A 1 86 ? -12.746 -1.305 2.335 1.00 77.06 86 ARG A O 1
ATOM 656 N N . ILE A 1 87 ? -12.333 -3.139 3.556 1.00 82.00 87 ILE A N 1
ATOM 657 C CA . ILE A 1 87 ? -10.985 -3.322 3.016 1.00 82.00 87 ILE A CA 1
ATOM 658 C C . ILE A 1 87 ? -11.112 -3.739 1.541 1.00 82.00 87 ILE A C 1
ATOM 660 O O . ILE A 1 87 ? -11.799 -4.727 1.263 1.00 82.00 87 ILE A O 1
ATOM 664 N N . PRO A 1 88 ? -10.484 -3.015 0.594 1.00 84.81 88 PRO A N 1
ATOM 665 C CA . PRO A 1 88 ? -10.531 -3.377 -0.817 1.00 84.81 88 PRO A CA 1
ATOM 666 C C . PRO A 1 88 ? -9.957 -4.773 -1.073 1.00 84.81 88 PRO A C 1
ATOM 668 O O . PRO A 1 88 ? -9.117 -5.271 -0.319 1.00 84.81 88 PRO A O 1
ATOM 671 N N . GLN A 1 89 ? -10.389 -5.402 -2.168 1.00 90.25 89 GLN A N 1
ATOM 672 C CA . GLN A 1 89 ? -9.803 -6.671 -2.594 1.00 90.25 89 GLN A CA 1
ATOM 673 C C . GLN A 1 89 ? -8.302 -6.491 -2.891 1.00 90.25 89 GLN A C 1
ATOM 675 O O . GLN A 1 89 ? -7.922 -5.438 -3.406 1.00 90.25 89 GLN A O 1
ATOM 680 N N . PRO A 1 90 ? -7.450 -7.502 -2.627 1.00 90.75 90 PRO A N 1
ATOM 681 C CA . PRO A 1 90 ? -6.004 -7.390 -2.823 1.00 90.75 90 PRO A CA 1
ATOM 682 C C . PRO A 1 90 ? -5.613 -6.900 -4.219 1.00 90.75 90 PRO A C 1
ATOM 684 O O . PRO A 1 90 ? -4.751 -6.037 -4.335 1.00 90.75 90 PRO A O 1
ATOM 687 N N . GLN A 1 91 ? -6.301 -7.379 -5.259 1.00 92.81 91 GLN A N 1
ATOM 688 C CA . GLN A 1 91 ? -6.027 -6.973 -6.637 1.00 92.81 91 GLN A CA 1
ATOM 689 C C . GLN A 1 91 ? -6.246 -5.473 -6.858 1.00 92.81 91 GLN A C 1
ATOM 691 O O . GLN A 1 91 ? -5.403 -4.818 -7.447 1.00 92.81 91 GLN A O 1
ATOM 696 N N . VAL A 1 92 ? -7.311 -4.901 -6.286 1.00 91.94 92 VAL A N 1
ATOM 697 C CA . VAL A 1 92 ? -7.602 -3.459 -6.379 1.00 91.94 92 VAL A CA 1
ATOM 698 C C . VAL A 1 92 ? -6.481 -2.627 -5.749 1.00 91.94 92 VAL A C 1
ATOM 700 O O . VAL A 1 92 ? -6.168 -1.538 -6.222 1.00 91.94 92 VAL A O 1
ATOM 703 N N . LEU A 1 93 ? -5.856 -3.138 -4.684 1.00 92.44 93 LEU A N 1
ATOM 704 C CA . LEU A 1 93 ? -4.715 -2.482 -4.047 1.00 92.44 93 LEU A CA 1
ATOM 705 C C . LEU A 1 93 ? -3.462 -2.564 -4.930 1.00 92.44 93 LEU A C 1
ATOM 707 O O . LEU A 1 93 ? -2.755 -1.570 -5.064 1.00 92.44 93 LEU A O 1
ATOM 711 N N . VAL A 1 94 ? -3.196 -3.724 -5.538 1.00 94.88 94 VAL A N 1
ATOM 712 C CA . VAL A 1 94 ? -2.071 -3.913 -6.471 1.00 94.88 94 VAL A CA 1
ATOM 713 C C . VAL A 1 94 ? -2.230 -3.030 -7.709 1.00 94.88 94 VAL A C 1
ATOM 715 O O . VAL A 1 94 ? -1.270 -2.371 -8.108 1.00 94.88 94 VAL A O 1
ATOM 718 N N . ASP A 1 95 ? -3.436 -2.954 -8.269 1.00 95.12 95 ASP A N 1
ATOM 719 C CA . ASP A 1 95 ? -3.753 -2.116 -9.426 1.00 95.12 95 ASP A CA 1
ATOM 720 C C . ASP A 1 95 ? -3.560 -0.628 -9.085 1.00 95.12 95 ASP A C 1
ATOM 722 O O . ASP A 1 95 ? -2.863 0.086 -9.801 1.00 95.12 95 ASP A O 1
ATOM 726 N N . GLY A 1 96 ? -4.061 -0.173 -7.929 1.00 92.25 96 GLY A N 1
ATOM 727 C CA . GLY A 1 96 ? -3.864 1.209 -7.478 1.00 92.25 96 GLY A CA 1
ATOM 728 C C . GLY A 1 96 ? -2.391 1.580 -7.257 1.00 92.25 96 GLY A C 1
ATOM 729 O O . GLY A 1 96 ? -1.973 2.686 -7.595 1.00 92.25 96 GLY A O 1
ATOM 730 N N . LEU A 1 97 ? -1.576 0.659 -6.728 1.00 93.94 97 LEU A N 1
ATOM 731 C CA . LEU A 1 97 ? -0.127 0.868 -6.612 1.00 93.94 97 LEU A CA 1
ATOM 732 C C . LEU A 1 97 ? 0.569 0.861 -7.977 1.00 93.94 97 LEU A C 1
ATOM 734 O O . LEU A 1 97 ? 1.479 1.656 -8.202 1.00 93.94 97 LEU A O 1
ATOM 738 N N . THR A 1 98 ? 0.136 -0.014 -8.884 1.00 93.94 98 THR A N 1
ATOM 739 C CA . THR A 1 98 ? 0.630 -0.079 -10.266 1.00 93.94 98 THR A CA 1
ATOM 740 C C . THR A 1 98 ? 0.402 1.258 -10.968 1.00 93.94 98 THR A C 1
ATOM 742 O O . THR A 1 98 ? 1.339 1.817 -11.537 1.00 93.94 98 THR A O 1
ATOM 745 N N . ASP A 1 99 ? -0.806 1.811 -10.863 1.00 93.81 99 ASP A N 1
ATOM 746 C CA . ASP A 1 99 ? -1.162 3.103 -11.450 1.00 93.81 99 ASP A CA 1
ATOM 747 C C . ASP A 1 99 ? -0.327 4.249 -10.860 1.00 93.81 99 ASP A C 1
ATOM 749 O O . ASP A 1 99 ? 0.195 5.078 -11.606 1.00 93.81 99 ASP A O 1
ATOM 753 N N . ALA A 1 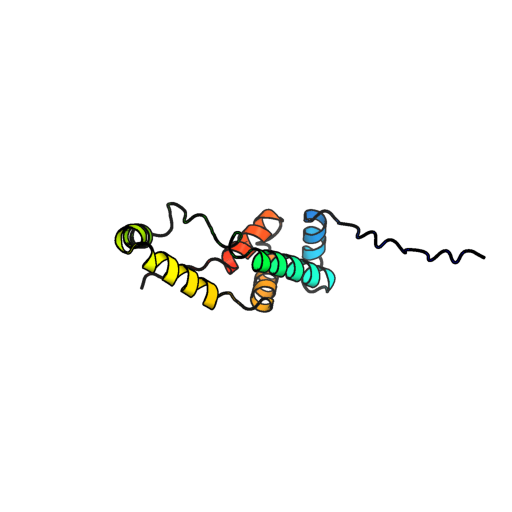100 ? -0.112 4.262 -9.541 1.00 92.50 100 ALA A N 1
ATOM 754 C CA . ALA A 1 100 ? 0.700 5.280 -8.872 1.00 92.50 100 ALA A CA 1
ATOM 755 C C . ALA A 1 100 ? 2.197 5.209 -9.250 1.00 92.50 100 ALA A C 1
ATOM 757 O O . ALA A 1 100 ? 2.856 6.242 -9.404 1.00 92.50 100 ALA A O 1
ATOM 758 N N . ILE A 1 101 ? 2.749 4.008 -9.460 1.00 91.94 101 ILE A N 1
ATOM 759 C CA . ILE A 1 101 ? 4.122 3.839 -9.970 1.00 91.94 101 ILE A CA 1
ATOM 760 C C . ILE A 1 101 ? 4.208 4.305 -11.430 1.00 91.94 101 ILE A C 1
ATOM 762 O O . ILE A 1 101 ? 5.134 5.036 -11.786 1.00 91.94 101 ILE A O 1
ATOM 766 N N . LEU A 1 102 ? 3.227 3.953 -12.271 1.00 92.69 102 LEU A N 1
ATOM 767 C CA . LEU A 1 102 ? 3.159 4.412 -13.666 1.00 92.69 102 LEU A CA 1
ATOM 768 C C . LEU A 1 102 ? 3.039 5.941 -13.766 1.00 92.69 102 LEU A C 1
ATOM 770 O O . LEU A 1 102 ? 3.655 6.553 -14.641 1.00 92.69 102 LEU A O 1
ATOM 774 N N . ALA A 1 103 ? 2.302 6.561 -12.844 1.00 93.12 103 ALA A N 1
ATOM 775 C CA . ALA A 1 103 ? 2.181 8.010 -12.710 1.00 93.12 103 ALA A CA 1
ATOM 776 C C . ALA A 1 103 ? 3.437 8.686 -12.123 1.00 93.12 103 ALA A C 1
ATOM 778 O O . ALA A 1 103 ? 3.504 9.914 -12.076 1.00 93.12 103 ALA A O 1
ATOM 779 N N . LYS A 1 104 ? 4.456 7.909 -11.719 1.00 90.06 104 LYS A N 1
ATOM 780 C CA . LYS A 1 104 ? 5.684 8.370 -11.044 1.00 90.06 104 LYS A CA 1
ATOM 781 C C . LYS A 1 104 ? 5.437 9.053 -9.694 1.00 90.06 104 LYS A C 1
ATOM 783 O O . LYS A 1 104 ? 6.281 9.814 -9.221 1.00 90.06 104 LYS A O 1
ATOM 788 N N . GLU A 1 105 ? 4.306 8.760 -9.065 1.00 89.50 105 GLU A N 1
ATOM 789 C CA . GLU A 1 105 ? 3.970 9.221 -7.713 1.00 89.50 105 GLU A CA 1
ATOM 790 C C . GLU A 1 105 ? 4.677 8.385 -6.640 1.00 89.50 105 GLU A C 1
ATOM 792 O O . GLU A 1 105 ? 4.889 8.851 -5.524 1.00 89.50 105 GLU A O 1
ATOM 797 N N . ILE A 1 106 ? 5.064 7.155 -6.990 1.00 90.94 106 ILE A N 1
ATOM 798 C CA . ILE A 1 106 ? 5.822 6.245 -6.134 1.00 90.94 106 ILE A CA 1
ATOM 799 C C . ILE A 1 106 ? 7.158 5.938 -6.805 1.00 90.94 106 ILE A C 1
ATOM 801 O O . ILE A 1 106 ? 7.221 5.243 -7.818 1.00 90.94 106 ILE A O 1
ATOM 805 N N . GLN A 1 107 ? 8.232 6.450 -6.218 1.00 87.56 107 GLN A N 1
ATOM 806 C CA . GLN A 1 107 ? 9.616 6.254 -6.656 1.00 87.56 107 GLN A CA 1
ATOM 807 C C . GLN A 1 107 ? 10.485 5.665 -5.536 1.00 87.56 107 GLN A C 1
ATOM 809 O O . GLN A 1 107 ? 11.559 5.120 -5.793 1.00 87.56 107 GLN A O 1
ATOM 814 N N . THR A 1 108 ? 10.016 5.738 -4.289 1.00 88.44 108 THR A N 1
ATOM 815 C CA . THR A 1 108 ? 10.715 5.241 -3.103 1.00 88.44 108 THR A CA 1
ATOM 816 C C . THR A 1 108 ? 9.870 4.256 -2.294 1.00 88.44 108 THR A C 1
ATOM 818 O O . THR A 1 108 ? 8.642 4.232 -2.353 1.00 88.44 108 THR A O 1
ATOM 821 N N . GLU A 1 109 ? 10.541 3.423 -1.497 1.00 89.06 109 GLU A N 1
ATOM 822 C CA . GLU A 1 109 ? 9.888 2.454 -0.603 1.00 89.06 109 GLU A CA 1
ATOM 823 C C . GLU A 1 109 ? 9.003 3.147 0.454 1.00 89.06 109 GLU A C 1
ATOM 825 O O . GLU A 1 109 ? 7.980 2.607 0.885 1.00 89.06 109 GLU A O 1
ATOM 830 N N . GLU A 1 110 ? 9.374 4.364 0.855 1.00 88.88 110 GLU A N 1
ATOM 831 C CA . GLU A 1 110 ? 8.573 5.183 1.761 1.00 88.88 110 GLU A CA 1
ATOM 832 C C . GLU A 1 110 ? 7.268 5.634 1.095 1.00 88.88 110 GLU A C 1
ATOM 834 O O . GLU A 1 110 ? 6.196 5.437 1.666 1.00 88.88 110 GLU A O 1
ATOM 839 N N . GLU A 1 111 ? 7.333 6.148 -0.135 1.00 90.31 111 GLU A N 1
ATOM 840 C CA . GLU A 1 111 ? 6.150 6.523 -0.920 1.00 90.31 111 GLU A CA 1
ATOM 841 C C . GLU A 1 111 ? 5.256 5.317 -1.208 1.00 90.31 111 GLU A C 1
ATOM 843 O O . GLU A 1 111 ? 4.040 5.423 -1.086 1.00 90.31 111 GLU A O 1
ATOM 848 N N . LEU A 1 112 ? 5.837 4.146 -1.491 1.00 90.50 112 LEU A N 1
ATOM 849 C CA . LEU A 1 112 ? 5.085 2.902 -1.665 1.00 90.50 112 LEU A CA 1
ATOM 850 C C . LEU A 1 112 ? 4.311 2.543 -0.393 1.00 90.50 112 LEU A C 1
ATOM 852 O O . LEU A 1 112 ? 3.124 2.215 -0.434 1.00 90.50 112 LEU A O 1
ATOM 856 N N . THR A 1 113 ? 4.977 2.645 0.757 1.00 89.00 113 THR A N 1
ATOM 857 C CA . THR A 1 113 ? 4.360 2.408 2.065 1.00 89.00 113 THR A CA 1
ATOM 858 C C . THR A 1 113 ? 3.246 3.418 2.343 1.00 89.00 113 THR A C 1
ATOM 860 O O . THR A 1 113 ? 2.190 3.043 2.859 1.00 89.00 113 THR A O 1
ATOM 863 N N . LEU A 1 114 ? 3.455 4.696 2.018 1.00 87.50 114 LEU A N 1
ATOM 864 C CA . LEU A 1 114 ? 2.464 5.758 2.194 1.00 87.50 114 LEU A CA 1
ATOM 865 C C . LEU A 1 114 ? 1.265 5.590 1.255 1.00 87.50 114 LEU A C 1
ATOM 867 O O . LEU A 1 114 ? 0.132 5.706 1.719 1.00 87.50 114 LEU A O 1
ATOM 871 N N . GLY A 1 115 ? 1.497 5.252 -0.013 1.00 88.19 115 GLY A N 1
ATOM 872 C CA . GLY A 1 115 ? 0.459 4.959 -1.001 1.00 88.19 115 GLY A CA 1
ATOM 873 C C . GLY A 1 115 ? -0.395 3.768 -0.577 1.00 88.19 115 GLY A C 1
ATOM 874 O O . GLY A 1 115 ? -1.617 3.878 -0.495 1.00 88.19 115 GLY A O 1
ATOM 875 N N . LEU A 1 116 ? 0.238 2.665 -0.165 1.00 89.06 116 LEU A N 1
ATOM 876 C CA . LEU A 1 116 ? -0.466 1.485 0.342 1.00 89.06 116 LEU A CA 1
ATOM 877 C C . LEU A 1 116 ? -1.267 1.787 1.617 1.00 89.06 116 LEU A C 1
ATOM 879 O O . LEU A 1 116 ? -2.393 1.317 1.773 1.00 89.06 116 LEU A O 1
ATOM 883 N N . ARG A 1 117 ? -0.728 2.609 2.527 1.00 85.50 117 ARG A N 1
ATOM 884 C CA . ARG A 1 117 ? -1.488 3.097 3.690 1.00 85.50 117 ARG A CA 1
ATOM 885 C C . ARG A 1 117 ? -2.670 3.967 3.286 1.00 85.50 117 ARG A C 1
ATOM 887 O O . ARG A 1 117 ? -3.702 3.864 3.931 1.00 85.50 117 ARG A O 1
ATOM 894 N N . GLY A 1 118 ? -2.520 4.809 2.265 1.00 84.19 118 GLY A N 1
ATOM 895 C CA . GLY A 1 118 ? -3.593 5.644 1.728 1.00 84.19 118 GLY A CA 1
ATOM 896 C C . GLY A 1 118 ? -4.739 4.812 1.160 1.00 84.19 118 GLY A C 1
ATOM 897 O O . GLY A 1 118 ? -5.892 5.062 1.492 1.00 84.19 118 GLY A O 1
ATOM 898 N N . LEU A 1 119 ? -4.422 3.763 0.398 1.00 85.50 119 LEU A N 1
ATOM 899 C CA . LEU A 1 119 ? -5.413 2.826 -0.148 1.00 85.50 119 LEU A CA 1
ATOM 900 C C . LEU A 1 119 ? -6.145 2.014 0.936 1.00 85.50 119 LEU A C 1
ATOM 902 O O . LEU A 1 119 ? -7.265 1.555 0.721 1.00 85.50 119 LEU A O 1
ATOM 906 N N . LEU A 1 120 ? -5.524 1.841 2.106 1.00 83.56 120 LEU A N 1
ATOM 907 C CA . LEU A 1 120 ? -6.112 1.182 3.276 1.00 83.56 120 LEU A CA 1
ATOM 908 C C . LEU A 1 120 ? -6.723 2.171 4.285 1.00 83.56 120 LEU A C 1
ATOM 910 O O . LEU A 1 120 ? -7.248 1.736 5.315 1.00 83.56 120 LEU A O 1
ATOM 914 N N . ASP A 1 121 ? -6.642 3.482 4.033 1.00 76.94 121 ASP A N 1
ATOM 915 C CA . ASP A 1 121 ? -7.127 4.511 4.951 1.00 76.94 121 ASP A CA 1
ATOM 916 C C . ASP A 1 121 ? -8.657 4.541 4.914 1.00 76.94 121 ASP A C 1
ATOM 918 O O . ASP A 1 121 ? -9.294 5.007 3.969 1.00 76.94 121 ASP A O 1
ATOM 922 N N . CYS A 1 122 ? -9.270 4.012 5.965 1.00 71.50 122 CYS A N 1
ATOM 923 C CA . CYS A 1 122 ? -10.709 4.059 6.123 1.00 71.50 122 CYS A CA 1
ATOM 924 C C . CYS A 1 122 ? -11.114 5.412 6.713 1.00 71.50 122 CYS A C 1
ATOM 926 O O . CYS A 1 122 ? -11.213 5.587 7.932 1.00 71.50 122 CYS A O 1
ATOM 928 N N . GLN A 1 123 ? -11.406 6.373 5.841 1.00 60.97 123 GLN A N 1
ATOM 929 C CA . GLN A 1 123 ? -12.161 7.547 6.250 1.00 60.97 123 GLN A CA 1
ATOM 930 C C . GLN A 1 123 ? -13.630 7.154 6.390 1.00 60.97 123 GLN A C 1
ATOM 932 O O . GLN A 1 123 ? -14.347 6.945 5.410 1.00 60.97 123 GLN A O 1
ATOM 937 N N . ARG A 1 124 ? -14.118 7.085 7.631 1.00 54.41 124 ARG A N 1
ATOM 938 C CA . ARG A 1 124 ? -15.552 7.245 7.856 1.00 54.41 124 ARG A CA 1
ATOM 939 C C . ARG A 1 124 ? -15.876 8.682 7.468 1.00 54.41 124 ARG A C 1
ATOM 941 O O . ARG A 1 124 ? -15.611 9.595 8.246 1.00 54.41 124 ARG A O 1
ATOM 948 N N . LEU A 1 125 ? -16.394 8.861 6.253 1.00 44.72 125 LEU A N 1
ATOM 949 C CA . LEU A 1 125 ? -17.038 10.100 5.837 1.00 44.72 125 LEU A CA 1
ATOM 950 C C . LEU A 1 125 ? -18.046 10.446 6.936 1.00 44.72 125 LEU A C 1
ATOM 952 O O . LEU A 1 125 ? -19.016 9.715 7.154 1.00 44.72 125 LEU A O 1
ATOM 956 N N . SER A 1 126 ? -17.761 11.501 7.694 1.00 40.84 126 SER A N 1
ATOM 957 C CA . SER A 1 126 ? -18.787 12.204 8.442 1.00 40.84 126 SER A CA 1
ATOM 958 C C . S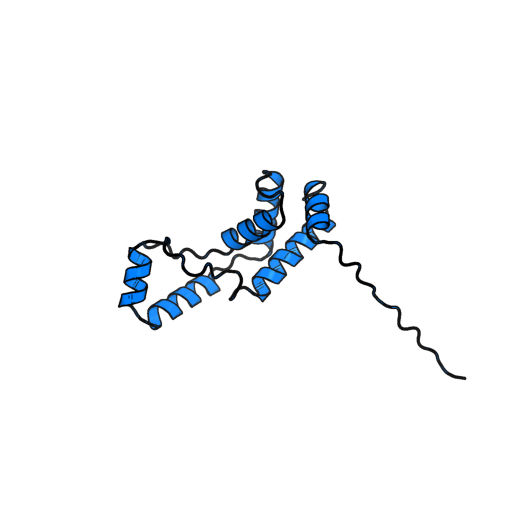ER A 1 126 ? -19.758 12.734 7.396 1.00 40.84 126 SER A C 1
ATOM 960 O O . SER A 1 126 ? -19.455 13.714 6.718 1.00 40.84 126 SER A O 1
ATOM 962 N N . GLN A 1 127 ? -20.851 12.003 7.184 1.00 37.59 127 GLN A N 1
ATOM 963 C CA . GLN A 1 127 ? -22.058 12.601 6.625 1.00 37.59 127 GLN A CA 1
ATOM 964 C C . GLN A 1 127 ? -22.584 13.641 7.608 1.00 37.59 127 GLN A C 1
ATOM 966 O O . GLN A 1 127 ? -22.526 13.359 8.831 1.00 37.59 127 GLN A O 1
#

Solvent-accessible surface area (backbone atoms only — not comparable to full-atom values): 7742 Å² total; per-residue (Å²): 136,87,84,82,78,80,80,77,78,82,75,77,80,77,71,57,70,62,61,54,51,58,54,19,73,76,39,56,86,36,71,69,26,45,54,50,42,46,51,51,51,52,51,42,61,76,39,35,90,66,55,41,52,66,67,83,51,102,73,67,48,73,65,56,52,50,45,53,69,71,52,41,71,64,48,55,50,53,51,51,50,57,42,67,76,63,63,72,58,70,64,61,53,38,50,54,50,48,53,35,41,75,70,61,72,35,86,47,67,66,43,47,52,49,50,55,33,56,76,51,50,68,75,78,74,80,124

Foldseek 3Di:
DDDDDDPPDPPPPPDPLFVQLVVCLVPVPDPSNLVSLLVVLVVCVVVVVPLLPPVCDPPLDPVVVVCPVPVDPVVVVVLVVVLVVPQDDSVVLSVQLSVCSVVVQDNGPVSSSVSSSVSSHDDPPPD

Organism: NCBI:txid2013866

Mean predicted aligned error: 11.55 Å

Sequence (127 aa):
MRLVITVAALVALSAPAQAQLLHCSEDVKGSVCQAYLEGKVAGALAYKDKFGKKKADASTDFSNRALSYRAGNRFKQANQQYCQDRIPQPQVLVDGLTDAILAKEIQTEEELTLGLRGLLDCQRLSQ

Secondary structure (DSSP, 8-state):
----------------HHHHHHHHHH-TTSHHHHHHHHHHHHHHHHTHHHHS-----TTS-HHHHHHHHHHHHHHHHHHHHHHHTTPPPHHHHHHHHHHHHHTTS--SHHHHHHHHHHHT-------

Radius of gyration: 19.91 Å; Cα contacts (8 Å, |Δi|>4): 80; chains: 1; bounding box: 48×66×40 Å

pLDDT: mean 75.18, std 16.14, range [37.59, 95.12]

Nearest PDB structures (foldseek):
  6a8j-assembly2_B  TM=2.258E-01  e=2.362E+00  Vibrio vulnificus CMCP6
  6a7h-assembly3_C  TM=2.253E-01  e=6.984E+00  Vibrio vulnificus CMCP6